Protein AF-W4M3C3-F1 (afdb_monomer_lite)

Structure (mmCIF, N/CA/C/O backbone):
data_AF-W4M3C3-F1
#
_entry.id   AF-W4M3C3-F1
#
loop_
_atom_site.group_PDB
_atom_site.id
_atom_site.type_symbol
_atom_site.label_atom_id
_atom_site.label_alt_id
_atom_site.label_comp_id
_atom_site.label_asym_id
_atom_site.label_entity_id
_atom_site.label_seq_id
_atom_site.pdbx_PDB_ins_code
_atom_site.Cartn_x
_atom_site.Cartn_y
_atom_site.Cartn_z
_atom_site.occupancy
_atom_site.B_iso_or_equiv
_atom_site.auth_seq_id
_atom_site.auth_comp_id
_atom_site.auth_asym_id
_atom_site.auth_atom_id
_atom_site.pdbx_PDB_model_num
ATOM 1 N N . MET A 1 1 ? 31.663 5.756 -15.703 1.00 56.62 1 MET A N 1
ATOM 2 C CA . MET A 1 1 ? 30.524 4.866 -15.399 1.00 56.62 1 MET A CA 1
ATOM 3 C C . MET A 1 1 ? 29.380 5.286 -16.296 1.00 56.62 1 MET A C 1
ATOM 5 O O . MET A 1 1 ? 29.041 6.462 -16.307 1.00 56.62 1 MET A O 1
ATOM 9 N N . THR A 1 2 ? 28.881 4.374 -17.116 1.00 76.56 2 THR A N 1
ATOM 10 C CA . THR A 1 2 ? 27.820 4.610 -18.100 1.00 76.56 2 THR A CA 1
ATOM 11 C C . THR A 1 2 ? 26.507 3.985 -17.637 1.00 76.56 2 THR A C 1
ATOM 13 O O . THR A 1 2 ? 26.500 3.084 -16.806 1.00 76.56 2 THR A O 1
ATOM 16 N N . GLN A 1 3 ? 25.380 4.445 -18.180 1.00 67.12 3 GLN A N 1
ATOM 17 C CA . GLN A 1 3 ? 24.050 3.899 -17.878 1.00 67.12 3 GLN A CA 1
ATOM 18 C C . GLN A 1 3 ? 23.985 2.371 -18.095 1.00 67.12 3 GLN A C 1
ATOM 20 O O . GLN A 1 3 ? 23.413 1.650 -17.286 1.00 67.12 3 GLN A O 1
ATOM 25 N N . ALA A 1 4 ? 24.695 1.862 -19.108 1.00 69.75 4 ALA A N 1
ATOM 26 C CA . ALA A 1 4 ? 24.824 0.431 -19.377 1.00 69.75 4 ALA A CA 1
ATOM 27 C C . ALA A 1 4 ? 25.518 -0.358 -18.246 1.00 69.75 4 ALA A C 1
ATOM 29 O O . ALA A 1 4 ? 25.224 -1.541 -18.060 1.00 69.75 4 ALA A O 1
ATOM 30 N N . ASP A 1 5 ? 26.409 0.283 -17.481 1.00 66.38 5 ASP A N 1
ATOM 31 C CA . ASP A 1 5 ? 27.056 -0.326 -16.314 1.00 66.38 5 ASP A CA 1
ATOM 32 C C . ASP A 1 5 ? 26.074 -0.450 -15.135 1.00 66.38 5 ASP A C 1
ATOM 34 O O . ASP A 1 5 ? 26.134 -1.417 -14.376 1.00 66.38 5 ASP A O 1
ATOM 38 N N . LEU A 1 6 ? 25.134 0.496 -15.006 1.00 64.31 6 LEU A N 1
ATOM 39 C CA . LEU A 1 6 ? 24.090 0.489 -13.974 1.00 64.31 6 LEU A CA 1
ATOM 40 C C . LEU A 1 6 ? 22.989 -0.534 -14.283 1.00 64.31 6 LEU A C 1
ATOM 42 O O . LEU A 1 6 ? 22.521 -1.224 -13.379 1.00 64.31 6 LEU A O 1
ATOM 46 N N . ASP A 1 7 ? 22.608 -0.688 -15.553 1.00 65.00 7 ASP A N 1
ATOM 47 C CA . ASP A 1 7 ? 21.586 -1.654 -15.976 1.00 65.00 7 ASP A CA 1
ATOM 48 C C . ASP A 1 7 ? 22.032 -3.119 -15.803 1.00 65.00 7 ASP A C 1
ATOM 50 O O . ASP A 1 7 ? 21.222 -3.989 -15.461 1.00 65.00 7 ASP A O 1
ATOM 54 N N . ARG A 1 8 ? 23.336 -3.399 -15.962 1.00 63.53 8 ARG A N 1
ATOM 55 C CA . ARG A 1 8 ? 23.935 -4.727 -15.715 1.00 63.53 8 ARG A CA 1
ATOM 56 C C . ARG A 1 8 ? 24.177 -5.023 -14.236 1.00 63.53 8 ARG A C 1
ATOM 58 O O . ARG A 1 8 ? 24.443 -6.175 -13.880 1.00 63.53 8 ARG A O 1
ATOM 65 N N . ALA A 1 9 ? 24.098 -4.018 -13.367 1.00 62.91 9 ALA A N 1
ATOM 66 C CA . ALA A 1 9 ? 24.338 -4.201 -11.947 1.00 62.91 9 ALA A CA 1
ATOM 67 C C . ALA A 1 9 ? 23.240 -5.088 -11.339 1.00 62.91 9 ALA A C 1
ATOM 69 O O . ALA A 1 9 ? 22.061 -4.734 -11.268 1.00 62.91 9 ALA A O 1
ATOM 70 N N . THR A 1 10 ? 23.631 -6.281 -10.895 1.00 60.59 10 THR A N 1
ATOM 71 C CA . THR A 1 10 ? 22.736 -7.181 -10.165 1.00 60.59 10 THR A CA 1
ATOM 72 C C . THR A 1 10 ? 22.751 -6.772 -8.699 1.00 60.59 10 THR A C 1
ATOM 74 O O . THR A 1 10 ? 23.783 -6.893 -8.040 1.00 60.59 10 THR A O 1
ATOM 77 N N . LEU A 1 11 ? 21.619 -6.291 -8.180 1.00 58.03 11 LEU A N 1
ATOM 78 C CA . LEU A 1 11 ? 21.477 -5.995 -6.757 1.00 58.03 11 LEU A CA 1
ATOM 79 C C . LEU A 1 11 ? 21.583 -7.308 -5.965 1.00 58.03 11 LEU A C 1
ATOM 81 O O . LEU A 1 11 ? 20.731 -8.191 -6.082 1.00 58.03 11 LEU A O 1
ATOM 85 N N . ARG A 1 12 ? 22.654 -7.446 -5.183 1.00 55.00 12 ARG A N 1
ATOM 86 C CA . ARG A 1 12 ? 22.915 -8.609 -4.330 1.00 55.00 12 ARG A CA 1
ATOM 87 C C . ARG A 1 12 ? 22.826 -8.179 -2.872 1.00 55.00 12 ARG A C 1
ATOM 89 O O . ARG A 1 12 ? 23.477 -7.216 -2.477 1.00 55.00 12 ARG A O 1
ATOM 96 N N . VAL A 1 13 ? 22.024 -8.890 -2.085 1.00 57.34 13 VAL A N 1
ATOM 97 C CA . VAL A 1 13 ? 22.003 -8.768 -0.622 1.00 57.34 13 VAL A CA 1
ATOM 98 C C . VAL A 1 13 ? 22.626 -10.061 -0.097 1.00 57.34 13 VAL A C 1
ATOM 100 O O . VAL A 1 13 ? 21.983 -11.106 -0.093 1.00 57.34 13 VAL A O 1
ATOM 103 N N . GLY A 1 14 ? 23.917 -10.022 0.245 1.00 63.34 14 GLY A N 1
ATOM 104 C CA . GLY A 1 14 ? 24.700 -11.236 0.519 1.00 63.34 14 GLY A CA 1
ATOM 105 C C . GLY A 1 14 ? 24.974 -12.076 -0.748 1.00 63.34 14 GLY A C 1
ATOM 106 O O . GLY A 1 14 ? 25.058 -11.516 -1.843 1.00 63.34 14 GLY A O 1
ATOM 107 N N . PRO A 1 15 ? 25.140 -13.412 -0.641 1.00 58.12 15 PRO A N 1
ATOM 108 C CA . PRO A 1 15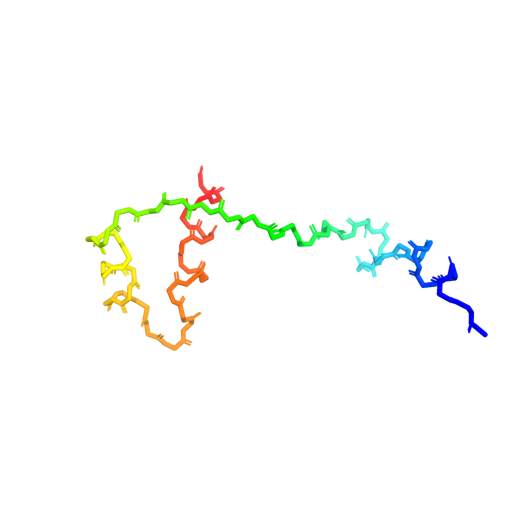 ? 25.418 -14.286 -1.788 1.00 58.12 15 PRO A CA 1
ATOM 109 C C . PRO A 1 15 ? 24.183 -14.614 -2.646 1.00 58.12 15 PRO A C 1
ATOM 111 O O . PRO A 1 15 ? 24.330 -15.236 -3.697 1.00 58.12 15 PRO A O 1
ATOM 114 N N . GLN A 1 16 ? 22.974 -14.212 -2.237 1.00 53.94 16 GLN A N 1
ATOM 115 C CA . GLN A 1 16 ? 21.740 -14.499 -2.971 1.00 53.94 16 GLN A CA 1
ATOM 116 C C . GLN A 1 16 ? 21.266 -13.292 -3.800 1.00 53.94 16 GLN A C 1
ATOM 118 O O . GLN A 1 16 ? 21.320 -12.149 -3.332 1.00 53.94 16 GLN A O 1
ATOM 123 N N . PRO A 1 17 ? 20.792 -13.518 -5.042 1.00 55.12 17 PRO A N 1
ATOM 124 C CA . PRO A 1 17 ? 20.167 -12.469 -5.835 1.00 55.12 17 PRO A CA 1
ATOM 125 C C . PRO A 1 17 ? 18.925 -11.960 -5.099 1.00 55.12 17 PRO A C 1
ATOM 127 O O . PRO A 1 17 ? 18.012 -12.727 -4.797 1.00 55.12 17 PRO A O 1
ATOM 130 N N . ALA A 1 18 ? 18.897 -10.662 -4.792 1.00 59.50 18 ALA A N 1
ATOM 131 C CA . ALA A 1 18 ? 17.733 -10.063 -4.163 1.00 59.50 18 ALA A CA 1
ATOM 132 C C . ALA A 1 18 ? 16.614 -9.946 -5.212 1.00 59.50 18 ALA A C 1
ATOM 134 O O . ALA A 1 18 ? 16.870 -9.441 -6.313 1.00 59.50 18 ALA A O 1
ATOM 135 N N . PRO A 1 19 ? 15.377 -10.387 -4.915 1.00 65.38 19 PRO A N 1
ATOM 136 C CA . PRO A 1 19 ? 14.268 -10.205 -5.839 1.00 65.38 19 PRO A CA 1
ATOM 137 C C . PRO A 1 19 ? 14.066 -8.706 -6.083 1.00 65.38 19 PRO A C 1
ATOM 139 O O . PRO A 1 19 ? 13.862 -7.925 -5.149 1.00 65.38 19 PRO A O 1
ATOM 142 N N . ARG A 1 20 ? 14.153 -8.285 -7.349 1.00 71.38 20 ARG A N 1
ATOM 143 C CA . ARG A 1 20 ? 13.898 -6.892 -7.733 1.00 71.38 20 ARG A CA 1
ATOM 144 C C . ARG A 1 20 ? 12.426 -6.596 -7.451 1.00 71.38 20 ARG A C 1
ATOM 146 O O . ARG A 1 20 ? 11.548 -7.338 -7.884 1.00 71.38 20 ARG A O 1
ATOM 153 N N . LYS A 1 21 ? 12.147 -5.513 -6.719 1.00 74.62 21 LYS A N 1
ATOM 154 C CA . LYS A 1 21 ? 10.774 -5.072 -6.451 1.00 74.62 21 LYS A CA 1
ATOM 155 C C . LYS A 1 21 ? 10.108 -4.713 -7.780 1.00 74.62 21 LYS A C 1
ATOM 157 O O . LYS A 1 21 ? 10.478 -3.721 -8.403 1.00 74.62 21 LYS A O 1
ATOM 162 N N . GLN A 1 22 ? 9.137 -5.511 -8.207 1.00 79.31 22 GLN A N 1
ATOM 163 C CA . GLN A 1 22 ? 8.331 -5.203 -9.381 1.00 79.31 22 GLN A CA 1
ATOM 164 C C . GLN A 1 22 ? 7.196 -4.259 -8.977 1.00 79.31 22 GLN A C 1
ATOM 166 O O . GLN A 1 22 ? 6.497 -4.497 -7.992 1.00 79.31 22 GLN A O 1
ATOM 171 N N . ARG A 1 23 ? 7.026 -3.167 -9.727 1.00 82.88 23 ARG A N 1
ATOM 172 C CA . ARG A 1 23 ? 5.886 -2.260 -9.575 1.00 82.88 23 ARG A CA 1
ATOM 173 C C . ARG A 1 23 ? 4.850 -2.621 -10.628 1.00 82.88 23 ARG A C 1
ATOM 175 O O . ARG A 1 23 ? 5.145 -2.561 -11.816 1.00 82.88 23 ARG A O 1
ATOM 182 N N . ILE A 1 24 ? 3.655 -2.974 -10.176 1.00 84.81 24 ILE A N 1
ATOM 183 C CA . ILE A 1 24 ? 2.495 -3.229 -11.030 1.00 84.81 24 ILE A CA 1
ATOM 184 C C . ILE A 1 24 ? 1.367 -2.270 -10.653 1.00 84.81 24 ILE A C 1
ATOM 186 O O . ILE A 1 24 ? 1.292 -1.815 -9.510 1.00 84.81 24 ILE A O 1
ATOM 190 N N . THR A 1 25 ? 0.504 -1.962 -11.616 1.00 89.00 25 THR A N 1
ATOM 191 C CA . THR A 1 25 ? -0.747 -1.237 -11.380 1.00 89.00 25 THR A CA 1
ATOM 192 C C . THR A 1 25 ? -1.871 -2.262 -11.343 1.00 89.00 25 THR A C 1
ATOM 194 O O . THR A 1 25 ? -2.031 -3.020 -12.295 1.00 89.00 25 THR A O 1
ATOM 197 N N . ILE A 1 26 ? -2.630 -2.291 -10.252 1.00 86.75 26 ILE A N 1
ATOM 198 C CA . ILE A 1 26 ? -3.801 -3.157 -10.084 1.00 86.75 26 ILE A CA 1
ATOM 199 C C . ILE A 1 26 ? -5.010 -2.296 -9.729 1.00 86.75 26 ILE A C 1
ATOM 201 O O . ILE A 1 26 ? -4.875 -1.314 -8.997 1.00 86.75 26 ILE A O 1
ATOM 205 N N . SER 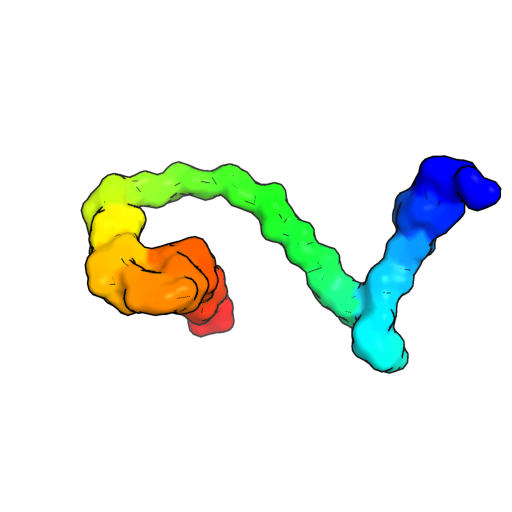A 1 27 ? -6.180 -2.661 -10.245 1.00 90.94 27 SER A N 1
ATOM 206 C CA . SER A 1 27 ? -7.449 -2.061 -9.836 1.00 90.94 27 SER A CA 1
ATOM 207 C C . SER A 1 27 ? -7.955 -2.793 -8.599 1.00 90.94 27 SER A C 1
ATOM 209 O O . SER A 1 27 ? -8.039 -4.018 -8.600 1.00 90.94 27 SER A O 1
ATOM 211 N N . LEU A 1 28 ? -8.270 -2.046 -7.547 1.00 88.00 28 LEU A N 1
ATOM 212 C CA . LEU A 1 28 ? -8.819 -2.564 -6.296 1.00 88.00 28 LEU A CA 1
ATOM 213 C C . LEU A 1 28 ? -10.101 -1.802 -5.975 1.00 88.00 28 LEU A C 1
ATOM 215 O O . LEU A 1 28 ? -10.186 -0.600 -6.235 1.00 88.00 28 LEU A O 1
ATOM 219 N N . ASP A 1 29 ? -11.067 -2.492 -5.376 1.00 93.31 29 ASP A N 1
ATOM 220 C CA . ASP A 1 29 ? -12.293 -1.862 -4.896 1.00 93.31 29 ASP A CA 1
ATOM 221 C C . ASP A 1 29 ? -11.997 -0.805 -3.829 1.00 93.31 29 ASP A C 1
ATOM 223 O O . ASP A 1 29 ? -11.144 -0.988 -2.952 1.00 93.31 29 ASP A O 1
ATOM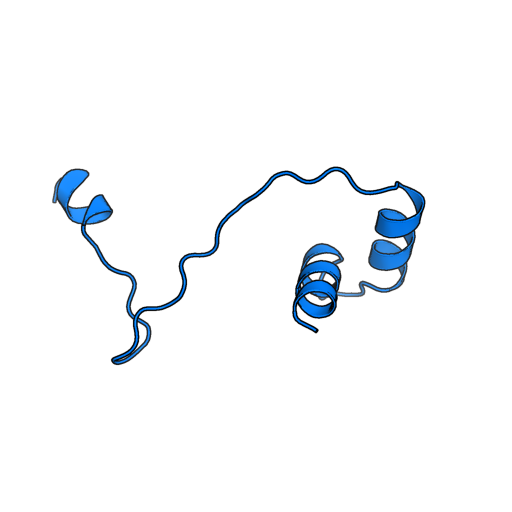 227 N N . ILE A 1 30 ? -12.753 0.294 -3.864 1.00 92.69 30 ILE A N 1
ATOM 228 C CA . ILE A 1 30 ? -12.567 1.414 -2.935 1.00 92.69 30 ILE A CA 1
ATOM 229 C C . ILE A 1 30 ? -12.721 0.980 -1.472 1.00 92.69 30 ILE A C 1
ATOM 231 O O . ILE A 1 30 ? -11.893 1.339 -0.638 1.00 92.69 30 ILE A O 1
ATOM 235 N N . ASN A 1 31 ? -13.693 0.109 -1.190 1.00 93.19 31 ASN A N 1
ATOM 236 C CA . ASN A 1 31 ? -13.962 -0.414 0.151 1.00 93.19 31 ASN A CA 1
ATOM 237 C C . ASN A 1 31 ? -12.759 -1.179 0.720 1.00 93.19 31 ASN A C 1
ATOM 239 O O . ASN A 1 31 ? -12.474 -1.117 1.915 1.00 93.19 31 ASN A O 1
ATOM 243 N N . LEU A 1 32 ? -12.023 -1.888 -0.140 1.00 90.62 32 LEU A N 1
ATOM 244 C CA . LEU A 1 32 ? -10.841 -2.640 0.262 1.00 90.62 32 LEU A CA 1
ATOM 245 C C . LEU A 1 32 ? -9.682 -1.691 0.586 1.00 90.62 32 LEU A C 1
ATOM 247 O O . LEU A 1 32 ? -8.996 -1.863 1.594 1.00 90.62 32 LEU A O 1
ATOM 251 N N . ILE A 1 33 ? -9.498 -0.646 -0.226 1.00 90.44 33 ILE A N 1
ATOM 252 C CA . ILE A 1 33 ? -8.499 0.398 0.034 1.00 90.44 33 ILE A CA 1
ATOM 253 C C . ILE A 1 33 ? -8.793 1.096 1.367 1.00 90.44 33 ILE A C 1
ATOM 255 O O . ILE A 1 33 ? -7.872 1.310 2.154 1.00 90.44 33 ILE A O 1
ATOM 259 N N . GLU A 1 34 ? -10.052 1.435 1.643 1.00 92.38 34 GLU A N 1
ATOM 260 C CA . GLU A 1 34 ? -10.462 2.061 2.905 1.00 92.38 34 GLU A CA 1
ATOM 261 C C . GLU A 1 34 ? -10.257 1.144 4.111 1.00 92.38 34 GLU A C 1
ATOM 263 O O . GLU A 1 34 ? -9.728 1.588 5.130 1.00 92.38 34 GLU A O 1
ATOM 268 N N . TYR A 1 35 ? -10.578 -0.144 3.978 1.00 92.00 35 TYR A N 1
ATOM 269 C CA . TYR A 1 35 ? -10.302 -1.148 5.004 1.00 92.00 35 TYR A CA 1
ATOM 270 C C . TYR A 1 35 ? -8.809 -1.226 5.349 1.00 92.00 35 TYR A C 1
ATOM 272 O O . TYR A 1 35 ? -8.423 -1.203 6.519 1.00 92.00 35 TYR A O 1
ATOM 280 N N . PHE A 1 36 ? -7.939 -1.280 4.337 1.00 92.00 36 PHE A N 1
ATOM 281 C CA . PHE A 1 36 ? -6.498 -1.304 4.577 1.00 92.00 36 PHE A CA 1
ATOM 282 C C . PHE A 1 36 ? -5.972 0.037 5.090 1.00 92.00 36 PHE A C 1
ATOM 284 O O . PHE A 1 36 ? -5.024 0.038 5.868 1.00 92.00 36 PHE A O 1
ATOM 291 N N . LYS A 1 37 ? -6.578 1.168 4.711 1.00 90.62 37 LYS A N 1
ATOM 292 C CA . LYS A 1 37 ? -6.250 2.489 5.270 1.00 90.62 37 LYS A CA 1
ATOM 293 C C . LYS A 1 37 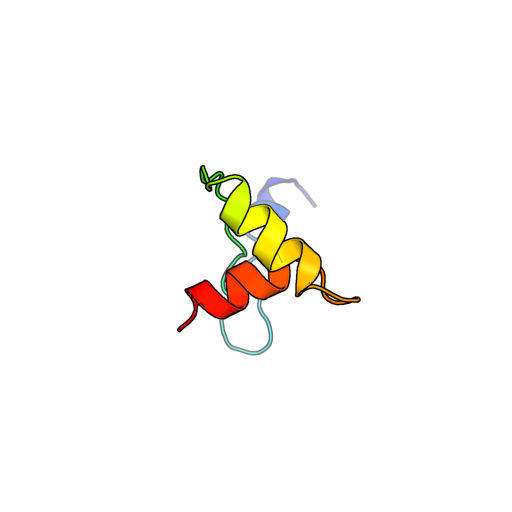? -6.623 2.605 6.744 1.00 90.62 37 LYS A C 1
ATOM 295 O O . LYS A 1 37 ? -5.834 3.157 7.496 1.00 90.62 37 LYS A O 1
ATOM 300 N N . SER A 1 38 ? -7.774 2.080 7.160 1.00 91.31 38 SER A N 1
ATOM 301 C CA . SER A 1 38 ? -8.196 2.126 8.566 1.00 91.31 38 SER A CA 1
ATOM 302 C C . SER A 1 38 ? -7.371 1.188 9.448 1.00 91.31 38 SER A C 1
ATOM 304 O O . SER A 1 38 ? -7.082 1.515 10.597 1.00 91.31 38 SER A O 1
ATOM 306 N N . LYS A 1 39 ? -6.934 0.046 8.902 1.00 89.00 39 LYS A N 1
ATOM 307 C CA . LYS A 1 39 ? -6.016 -0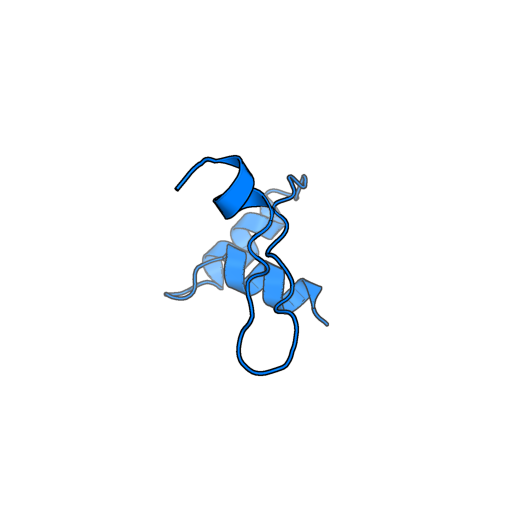.876 9.586 1.00 89.00 39 LYS A CA 1
ATOM 308 C C . LYS A 1 39 ? -4.560 -0.431 9.576 1.00 89.00 39 LYS A C 1
ATOM 310 O O . LYS A 1 39 ? -3.790 -0.838 10.446 1.00 89.00 39 LYS A O 1
ATOM 315 N N . ALA A 1 40 ? -4.154 0.346 8.582 1.00 83.81 40 ALA A N 1
ATOM 316 C CA . ALA A 1 40 ? -2.794 0.825 8.495 1.00 83.81 40 ALA A CA 1
ATOM 317 C C . ALA A 1 40 ? -2.596 2.012 9.431 1.00 83.81 40 ALA A C 1
ATOM 319 O O . ALA A 1 40 ? -2.952 3.140 9.110 1.00 83.81 40 ALA A O 1
ATOM 320 N N . GLY A 1 41 ? -1.972 1.744 10.576 1.00 78.88 41 GLY A N 1
ATOM 321 C CA . GLY A 1 41 ? -1.299 2.780 11.354 1.00 78.88 41 GLY A CA 1
ATOM 322 C C . GLY A 1 41 ? -0.051 3.288 10.616 1.00 78.88 41 GLY A C 1
ATOM 323 O O . GLY A 1 41 ? -0.054 3.524 9.410 1.00 78.88 41 GLY A O 1
ATOM 324 N N . GLU A 1 42 ? 1.075 3.379 11.318 1.00 75.31 42 GLU A N 1
ATOM 325 C CA . GLU A 1 42 ? 2.310 3.980 10.783 1.00 75.31 42 GLU A CA 1
ATOM 326 C C . GLU A 1 42 ? 2.948 3.221 9.602 1.00 75.31 42 GLU A C 1
ATOM 328 O O . GLU A 1 42 ? 3.667 3.810 8.799 1.00 75.31 42 GLU A O 1
ATOM 333 N N . ARG A 1 43 ? 2.677 1.915 9.450 1.00 76.69 43 ARG A N 1
ATOM 334 C CA . ARG A 1 43 ? 3.294 1.065 8.406 1.00 76.69 43 ARG A CA 1
ATOM 335 C C . ARG A 1 43 ? 2.775 1.328 6.984 1.00 76.69 43 ARG A C 1
ATOM 337 O O . ARG A 1 43 ? 3.385 0.853 6.023 1.00 76.69 43 ARG A O 1
ATOM 344 N N . GLY A 1 44 ? 1.676 2.076 6.845 1.00 87.00 44 GLY A N 1
ATOM 345 C CA . GLY A 1 44 ? 1.042 2.401 5.565 1.00 87.00 44 GLY A CA 1
ATOM 346 C C . GLY A 1 44 ? 0.261 1.236 4.935 1.00 87.00 44 GLY A C 1
ATOM 347 O O . GLY A 1 44 ? 0.649 0.070 5.003 1.00 87.00 44 GLY A O 1
ATOM 348 N N . TYR A 1 45 ? -0.857 1.551 4.277 1.00 91.38 45 TYR A N 1
ATOM 349 C CA . TYR A 1 45 ? -1.810 0.557 3.753 1.00 91.38 45 TYR A CA 1
ATOM 350 C C . TYR A 1 45 ? -1.239 -0.335 2.645 1.00 91.38 45 TYR A C 1
ATOM 352 O O . TYR A 1 45 ? -1.609 -1.500 2.537 1.00 91.38 45 TYR A O 1
ATOM 360 N N . GLN A 1 46 ? -0.289 0.167 1.852 1.00 86.75 46 GLN A N 1
ATOM 361 C CA . GLN A 1 46 ? 0.355 -0.618 0.793 1.00 86.75 46 GLN A CA 1
ATOM 362 C C . GLN A 1 46 ? 1.208 -1.762 1.352 1.00 86.75 46 GLN A C 1
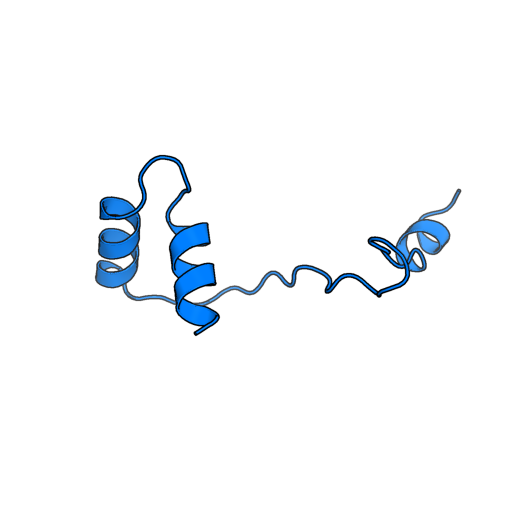ATOM 364 O O . GLN A 1 46 ? 1.277 -2.830 0.746 1.00 86.75 46 GLN A O 1
ATOM 369 N N . THR A 1 47 ? 1.856 -1.556 2.501 1.00 89.75 47 THR A N 1
ATOM 370 C CA . THR A 1 47 ? 2.641 -2.600 3.173 1.00 89.75 47 THR A CA 1
ATOM 371 C C . THR A 1 47 ? 1.726 -3.735 3.609 1.00 89.75 47 THR A C 1
ATOM 373 O O . THR A 1 47 ? 2.002 -4.889 3.300 1.00 89.75 47 THR A O 1
ATOM 376 N N . LEU A 1 48 ? 0.589 -3.388 4.216 1.00 89.94 48 LEU A N 1
ATOM 377 C CA . LEU A 1 48 ? -0.396 -4.351 4.701 1.00 89.94 48 LEU A CA 1
ATOM 378 C C . LEU A 1 48 ? -1.042 -5.156 3.559 1.00 89.94 48 LEU A C 1
ATOM 380 O O . LEU A 1 48 ? -1.223 -6.367 3.678 1.00 89.94 48 LEU A O 1
ATOM 384 N N . ILE A 1 49 ? -1.325 -4.509 2.422 1.00 90.25 49 ILE A N 1
ATOM 385 C CA . ILE A 1 49 ? -1.787 -5.198 1.204 1.00 90.25 49 ILE A CA 1
ATOM 386 C C . ILE A 1 49 ? -0.727 -6.196 0.724 1.00 90.25 49 ILE A C 1
ATOM 388 O O . ILE A 1 49 ? -1.044 -7.357 0.480 1.00 90.25 49 ILE A O 1
ATOM 392 N N . ASN A 1 50 ? 0.538 -5.777 0.629 1.00 88.62 50 ASN A N 1
ATOM 393 C CA . ASN A 1 50 ? 1.617 -6.657 0.177 1.00 88.62 50 ASN A CA 1
ATOM 394 C C . ASN A 1 50 ? 1.847 -7.844 1.124 1.00 88.62 50 ASN A C 1
ATOM 396 O O . ASN A 1 50 ? 2.164 -8.929 0.652 1.00 88.62 50 ASN A O 1
ATOM 400 N N . GLU A 1 51 ? 1.721 -7.654 2.440 1.00 89.19 51 GLU A N 1
ATOM 401 C CA . GLU A 1 51 ? 1.809 -8.740 3.427 1.00 89.19 51 GLU A CA 1
ATOM 402 C C . GLU A 1 51 ? 0.654 -9.732 3.275 1.00 89.19 51 GLU A C 1
ATOM 404 O O . GLU A 1 51 ? 0.880 -10.939 3.295 1.00 89.19 51 GLU A O 1
ATOM 409 N N . THR A 1 52 ? -0.561 -9.227 3.054 1.00 88.88 52 THR A N 1
ATOM 410 C CA . THR A 1 52 ? -1.754 -10.064 2.857 1.00 88.88 52 THR A CA 1
ATOM 411 C C . THR A 1 52 ? -1.652 -10.898 1.578 1.00 88.88 52 THR A C 1
ATOM 413 O O . THR A 1 52 ? -2.007 -12.066 1.594 1.00 88.88 52 THR A O 1
ATOM 416 N N . LEU A 1 53 ? -1.116 -10.333 0.487 1.00 88.00 53 LEU A N 1
ATOM 417 C CA . LEU A 1 53 ? -0.925 -11.033 -0.794 1.00 88.00 53 LEU A CA 1
ATOM 418 C C . LEU A 1 53 ? 0.233 -12.050 -0.797 1.00 88.00 53 LEU A C 1
ATOM 420 O O . LEU A 1 53 ? 0.404 -12.768 -1.778 1.00 88.00 53 LEU A O 1
ATOM 424 N N . ARG A 1 54 ? 1.083 -12.064 0.239 1.00 85.12 54 ARG A N 1
ATOM 425 C CA . ARG A 1 54 ? 2.178 -13.043 0.375 1.00 85.12 54 ARG A CA 1
ATOM 426 C C . ARG A 1 54 ? 1.732 -14.367 0.997 1.00 85.12 54 ARG A C 1
ATOM 428 O O . ARG A 1 54 ? 2.496 -15.323 0.886 1.00 85.12 54 ARG A O 1
ATOM 435 N N . GLN A 1 55 ? 0.603 -14.377 1.709 1.00 66.25 55 GLN A N 1
ATOM 436 C CA . GLN A 1 55 ? -0.022 -15.591 2.246 1.00 66.25 55 GLN A CA 1
ATOM 437 C C . GLN A 1 55 ? -0.719 -16.347 1.116 1.00 66.25 55 GLN A C 1
ATOM 439 O O . GLN A 1 55 ? -0.612 -17.590 1.114 1.00 66.25 55 GLN A O 1
#

Sequence (55 aa):
MTQADLDRATLRVGPQPAPRKQRITISLDINLIEYFKSKAGERGYQTLINETLRQ

Secondary structure (DSSP, 8-state):
--HHHHHT---EETTEEPPP---------HHHHHHHHHH-STT-HHHHHHHHTT-

pLDDT: mean 77.99, std 13.17, range [53.94, 93.31]

Radius of gyration: 16.52 Å; chains: 1; bounding box: 44×20×31 Å

Foldseek 3Di:
DDPVVVVPDQDDDPPDRDPDDDDDDDDDDPVLQVVLQVVDDPVDSVVVVVVVVVD

Organism: NCBI:txid1429439

InterPro domains:
  IPR025528 BrnA antitoxin of type II toxin-antitoxin system [PF14384] (12-55)